Protein AF-A0A447N666-F1 (afdb_monomer)

pLDDT: mean 76.02, std 20.98, range [34.19, 97.75]

Organism: Salmonella enterica I (NCBI:txid59201)

Secondary structure (DSSP, 8-state):
---------TTHHHHHTTSSS-----S------------------TT--------S-PPPP-TTS-TTTGGG--SHHHHT-HHHHHHHHHHHTTS-HHHHHHHHHHS-SSSHHHHHHHHHHHHSS---HHHHHHHHHHHHHHHHHHT------PPP--

Mean predicted aligned error: 17.25 Å

Nearest PDB structures (foldseek):
  7x6g-assembly2_D  TM=9.534E-01  e=2.483E-07  Escherichia coli O157:H7
  7x6h-assembly2_D  TM=9.627E-01  e=3.658E-07  Escherichia coli O157:H7
  7x6g-assembly1_A  TM=9.371E-01  e=8.573E-06  Escherichia coli O157:H7
  5a1v-assembly1_K  TM=2.717E-01  e=5.612E+00  Mus musculus

Solvent-accessible surface area (backbone atoms only — not comparable to full-atom values): 10542 Å² total; per-residue (Å²): 139,84,78,85,83,79,86,76,69,81,74,64,63,66,66,60,70,76,76,78,82,79,87,89,76,86,88,80,81,86,76,89,72,87,79,82,81,76,79,84,70,74,85,70,64,94,81,63,85,74,72,83,69,71,65,94,73,80,74,80,79,38,82,85,58,52,65,84,54,58,80,73,68,70,57,68,83,46,76,73,33,67,50,45,56,53,43,50,49,63,39,34,76,72,46,53,39,68,54,22,51,51,57,34,66,75,48,62,81,84,47,61,69,40,41,48,53,31,44,50,26,42,70,73,27,80,64,52,73,68,57,52,48,54,47,52,56,52,51,52,48,44,52,47,63,73,71,48,83,74,80,77,72,74,80,77,89,124

Sequence (158 aa):
MNLSLVRMSHVFVQTIKRCLCGGEYRWAYRGLALTACVPHASQQLPGSAAQDTLPPYQLADYLPTACADIWSLRGQAVETNPLYWLRTIDCADRLMPVQSRAEARALTDDNWQNAFRRGILLADAKITPPERRAIVTRLEAFKRANTGSGTARLPNLA

InterPro domains:
  IPR025262 Quorum-sensing regulator protein G [PF13942] (55-144)

Radius of gyration: 26.78 Å; Cα contacts (8 Å, |Δi|>4): 80; chains: 1; bounding box: 66×44×71 Å

Structure (mmCIF, N/CA/C/O backbone):
data_AF-A0A447N666-F1
#
_entry.id   AF-A0A447N666-F1
#
loop_
_atom_site.group_PDB
_atom_site.id
_atom_site.type_symbol
_atom_site.label_atom_id
_atom_site.label_alt_id
_atom_site.label_comp_id
_atom_site.label_asym_id
_atom_site.label_entity_id
_atom_site.label_seq_id
_atom_site.pdbx_PDB_ins_code
_atom_site.Cartn_x
_atom_site.Cartn_y
_atom_site.Cartn_z
_atom_site.occupancy
_atom_site.B_iso_or_equiv
_atom_site.auth_seq_id
_atom_site.auth_comp_id
_atom_site.auth_asym_id
_atom_site.auth_atom_id
_atom_site.pdbx_PDB_model_num
ATOM 1 N N . MET A 1 1 ? 38.989 9.609 -20.543 1.00 35.38 1 MET A N 1
ATOM 2 C CA . MET A 1 1 ? 38.425 10.954 -20.298 1.00 35.38 1 MET A CA 1
ATOM 3 C C . MET A 1 1 ? 37.792 10.913 -18.919 1.00 35.38 1 MET A C 1
ATOM 5 O O . MET A 1 1 ? 36.808 10.211 -18.734 1.00 35.38 1 MET A O 1
ATOM 9 N N . ASN A 1 2 ? 38.477 11.497 -17.936 1.00 34.19 2 ASN A N 1
ATOM 10 C CA . ASN A 1 2 ? 38.213 11.301 -16.512 1.00 34.19 2 ASN A CA 1
ATOM 11 C C . ASN A 1 2 ? 37.345 12.430 -15.942 1.00 34.19 2 ASN A C 1
ATOM 13 O O . ASN A 1 2 ? 37.727 13.593 -15.991 1.00 34.19 2 ASN A O 1
ATOM 17 N N . LEU A 1 3 ? 36.183 12.006 -15.445 1.00 39.94 3 LEU A N 1
ATOM 18 C CA . LEU A 1 3 ? 35.480 12.387 -14.216 1.00 39.94 3 LEU A CA 1
ATOM 19 C C . LEU A 1 3 ? 35.641 13.827 -13.698 1.00 39.94 3 LEU A C 1
ATOM 21 O O . LEU A 1 3 ? 36.660 14.225 -13.137 1.00 39.94 3 LEU A O 1
ATOM 25 N N . SER A 1 4 ? 34.527 14.546 -13.809 1.00 47.47 4 SER A N 1
ATOM 26 C CA . SER A 1 4 ? 34.220 15.843 -13.222 1.00 47.47 4 SER A CA 1
ATOM 27 C C . SER A 1 4 ? 34.463 15.872 -11.710 1.00 47.47 4 SER A C 1
ATOM 29 O O . SER A 1 4 ? 33.884 15.103 -10.943 1.00 47.47 4 SER A O 1
ATOM 31 N N . LEU A 1 5 ? 35.305 16.815 -11.299 1.00 42.72 5 LEU A N 1
ATOM 32 C CA . LEU A 1 5 ? 35.650 17.130 -9.921 1.00 42.72 5 LEU A CA 1
ATOM 33 C C . LEU A 1 5 ? 34.431 17.749 -9.207 1.00 42.72 5 LEU A C 1
ATOM 35 O O . LEU A 1 5 ? 34.043 18.882 -9.495 1.00 42.72 5 LEU A O 1
ATOM 39 N N . VAL A 1 6 ? 33.815 17.024 -8.270 1.00 45.56 6 VAL A N 1
ATOM 40 C CA . VAL A 1 6 ? 32.809 17.604 -7.367 1.00 45.56 6 VAL A CA 1
ATOM 41 C C . VAL A 1 6 ? 33.532 18.454 -6.321 1.00 45.56 6 VAL A C 1
ATOM 43 O O . VAL A 1 6 ? 34.362 17.973 -5.552 1.00 45.56 6 VAL A O 1
ATOM 46 N N . ARG A 1 7 ? 33.211 19.747 -6.324 1.00 48.94 7 ARG A N 1
ATOM 47 C CA . ARG A 1 7 ? 33.704 20.786 -5.416 1.00 48.94 7 ARG A CA 1
ATOM 48 C C . ARG A 1 7 ? 33.201 20.515 -3.991 1.00 48.94 7 ARG A C 1
ATOM 50 O O . ARG A 1 7 ? 32.047 20.787 -3.682 1.00 48.94 7 ARG A O 1
ATOM 57 N N . MET A 1 8 ? 34.065 19.973 -3.134 1.00 47.72 8 MET A N 1
ATOM 58 C CA . MET A 1 8 ? 33.794 19.764 -1.707 1.00 47.72 8 MET A CA 1
ATOM 59 C C . MET A 1 8 ? 34.010 21.068 -0.927 1.00 47.72 8 MET A C 1
ATOM 61 O O . MET A 1 8 ? 35.082 21.670 -0.978 1.00 47.72 8 MET A O 1
ATOM 65 N N . SER A 1 9 ? 32.984 21.511 -0.204 1.00 52.25 9 SER A N 1
ATOM 66 C CA . SER A 1 9 ? 32.997 22.705 0.644 1.00 52.25 9 SER A CA 1
ATOM 67 C C . SER A 1 9 ? 34.075 22.621 1.738 1.00 52.25 9 SER A C 1
ATOM 69 O O . SER A 1 9 ? 34.118 21.670 2.517 1.00 52.25 9 SER A O 1
ATOM 71 N N . HIS A 1 10 ? 34.912 23.659 1.840 1.00 55.66 10 HIS A N 1
ATOM 72 C CA . HIS A 1 10 ? 36.079 23.787 2.736 1.00 55.66 10 HIS A CA 1
ATOM 73 C C . HIS A 1 10 ? 35.800 23.717 4.254 1.00 55.66 10 HIS A C 1
ATOM 75 O O . HIS A 1 10 ? 36.727 23.831 5.052 1.00 55.66 10 HIS A O 1
ATOM 81 N N . VAL A 1 11 ? 34.555 23.493 4.675 1.00 53.47 11 VAL A N 1
ATOM 82 C CA . VAL A 1 11 ? 34.169 23.405 6.093 1.00 53.47 11 VAL A CA 1
ATOM 83 C C . VAL A 1 11 ? 34.473 22.017 6.680 1.00 53.47 11 VAL A C 1
ATOM 85 O O . VAL A 1 11 ? 34.700 21.886 7.877 1.00 53.47 11 VAL A O 1
ATOM 88 N N . PHE A 1 12 ? 34.565 20.975 5.846 1.00 51.12 12 PHE A N 1
ATOM 89 C CA . PHE A 1 12 ? 34.736 19.594 6.323 1.00 51.12 12 PHE A CA 1
ATOM 90 C C . PHE A 1 12 ? 36.185 19.234 6.711 1.00 51.12 12 PHE A C 1
ATOM 92 O O . PHE A 1 12 ? 36.421 18.303 7.478 1.00 51.12 12 PHE A O 1
ATOM 99 N N . VAL A 1 13 ? 37.176 19.980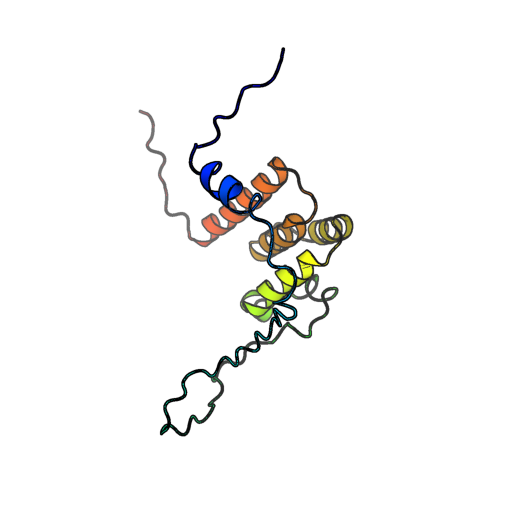 6.208 1.00 52.38 13 VAL A N 1
ATOM 100 C CA . VAL A 1 13 ? 38.605 19.637 6.361 1.00 52.38 13 VAL A CA 1
ATOM 101 C C . VAL A 1 13 ? 39.185 20.106 7.703 1.00 52.38 13 VAL A C 1
ATOM 103 O O . VAL A 1 13 ? 40.107 19.481 8.226 1.00 52.38 13 VAL A O 1
ATOM 106 N N . GLN A 1 14 ? 38.636 21.161 8.315 1.00 51.25 14 GLN A N 1
ATOM 107 C CA . GLN A 1 14 ? 39.137 21.657 9.606 1.00 51.25 14 GLN A CA 1
ATOM 108 C C . GLN A 1 14 ? 38.705 20.800 10.802 1.00 51.25 14 GLN A C 1
ATOM 110 O O . GLN A 1 14 ? 39.427 20.747 11.796 1.00 51.25 14 GLN A O 1
ATOM 115 N N . THR A 1 15 ? 37.589 20.077 10.702 1.00 48.72 15 THR A N 1
ATOM 116 C CA . THR A 1 15 ? 37.060 19.278 11.819 1.00 48.72 15 THR A CA 1
ATOM 117 C C . THR A 1 15 ? 37.771 17.928 11.957 1.00 48.72 15 THR A C 1
ATOM 119 O O . THR A 1 15 ? 37.954 17.439 13.067 1.00 48.72 15 THR A O 1
ATOM 122 N N . ILE A 1 16 ? 38.275 17.354 10.857 1.00 53.25 16 ILE A N 1
ATOM 123 C CA . ILE A 1 16 ? 38.994 16.063 10.871 1.00 53.25 16 ILE A CA 1
ATOM 124 C C . ILE A 1 16 ? 40.443 16.229 11.365 1.00 53.25 16 ILE A C 1
ATOM 126 O O . ILE A 1 16 ? 40.995 15.340 12.013 1.00 53.25 16 ILE A O 1
ATOM 130 N N . LYS A 1 17 ? 41.059 17.400 11.145 1.00 47.59 17 LYS A N 1
ATOM 131 C CA . LYS A 1 17 ? 42.472 17.648 11.488 1.00 47.59 17 LYS A CA 1
ATOM 132 C C . LYS A 1 17 ? 42.734 17.851 12.990 1.00 47.59 17 LYS A C 1
ATOM 134 O O . LYS A 1 17 ? 43.890 17.909 13.394 1.00 47.59 17 LYS A O 1
ATOM 139 N N . ARG A 1 18 ? 41.692 17.937 13.826 1.00 49.59 18 ARG A N 1
ATOM 140 C CA . ARG A 1 18 ? 41.827 18.148 15.280 1.00 49.59 18 ARG A CA 1
ATOM 141 C C . ARG A 1 18 ? 41.665 16.878 16.125 1.00 49.59 18 ARG A C 1
ATOM 143 O O . ARG A 1 18 ? 41.847 16.955 17.332 1.00 49.59 18 ARG A O 1
ATOM 150 N N . CYS A 1 19 ? 41.386 15.724 15.511 1.00 53.06 19 CYS A N 1
ATOM 151 C CA . CYS A 1 19 ? 41.151 14.469 16.241 1.00 53.06 19 CYS A CA 1
ATOM 152 C C . CYS A 1 19 ? 42.250 13.400 16.114 1.00 53.06 19 CYS A C 1
ATOM 154 O O . CYS A 1 19 ? 42.115 12.356 16.741 1.00 53.06 19 CYS A O 1
ATOM 156 N N . LEU A 1 20 ? 43.321 13.607 15.334 1.00 57.66 20 LEU A N 1
ATOM 157 C CA . LEU A 1 20 ? 44.271 12.518 15.024 1.00 57.66 20 LEU A CA 1
ATOM 158 C C . LEU A 1 20 ? 45.752 12.800 15.319 1.00 57.66 20 LEU A C 1
ATOM 160 O O . LEU A 1 20 ? 46.593 11.964 15.001 1.00 57.66 20 LEU A O 1
ATOM 164 N N . CYS A 1 21 ? 46.106 13.916 15.959 1.00 54.97 21 CYS A N 1
ATOM 165 C CA . CYS A 1 21 ? 47.491 14.168 16.375 1.00 54.97 21 CYS A CA 1
ATOM 166 C C . CYS A 1 21 ? 47.537 14.807 17.767 1.00 54.97 21 CYS A C 1
ATOM 168 O O . CYS A 1 21 ? 47.453 16.022 17.909 1.00 54.97 21 CYS A O 1
ATOM 170 N N . GLY A 1 22 ? 47.664 13.961 18.784 1.00 44.34 22 GLY A N 1
ATOM 171 C CA . GLY A 1 22 ? 47.878 14.341 20.177 1.00 44.34 22 GLY A CA 1
ATOM 172 C C . GLY A 1 22 ? 47.805 13.096 21.049 1.00 44.34 22 GLY A C 1
ATOM 173 O O . GLY A 1 22 ? 46.729 12.738 21.517 1.00 44.34 22 GLY A O 1
ATOM 174 N N . GLY A 1 23 ? 48.927 12.379 21.153 1.00 54.78 23 GLY A N 1
ATOM 175 C CA . GLY A 1 23 ? 49.072 11.220 22.030 1.00 54.78 23 GLY A CA 1
ATOM 176 C C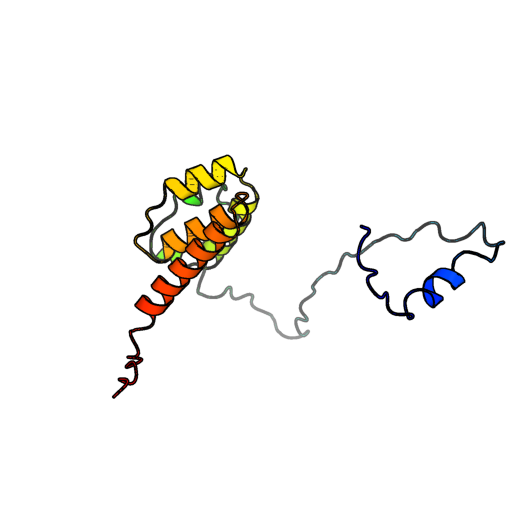 . GLY A 1 23 ? 48.958 11.597 23.509 1.00 54.78 23 GLY A C 1
ATOM 177 O O . GLY A 1 23 ? 49.028 12.772 23.856 1.00 54.78 23 GLY A O 1
ATOM 178 N N . GLU A 1 24 ? 48.837 10.559 24.343 1.00 56.88 24 GLU A N 1
ATOM 179 C CA . GLU A 1 24 ? 48.814 10.588 25.817 1.00 56.88 24 GLU A CA 1
ATOM 180 C C . GLU A 1 24 ? 47.443 10.773 26.506 1.00 56.88 24 GLU A C 1
ATOM 182 O O . GLU A 1 24 ? 47.336 11.545 27.445 1.00 56.88 24 GLU A O 1
ATOM 187 N N . TYR A 1 25 ? 46.413 9.992 26.143 1.00 54.97 25 TYR A N 1
ATOM 188 C CA . TYR A 1 25 ? 45.341 9.602 27.089 1.00 54.97 25 TYR A CA 1
ATOM 189 C C . TYR A 1 25 ? 44.872 8.161 26.822 1.00 54.97 25 TYR A C 1
ATOM 191 O O . TYR A 1 25 ? 43.739 7.896 26.423 1.00 54.97 25 TYR A O 1
ATOM 199 N N . ARG A 1 26 ? 45.763 7.182 27.034 1.00 56.59 26 ARG A N 1
ATOM 200 C CA . ARG A 1 26 ? 45.314 5.832 27.416 1.00 56.59 26 ARG A CA 1
ATOM 201 C C . ARG A 1 26 ? 44.807 5.952 28.856 1.00 56.59 26 ARG A C 1
ATOM 203 O O . ARG A 1 26 ? 45.517 6.521 29.674 1.00 56.59 26 ARG A O 1
ATOM 210 N N . TRP A 1 27 ? 43.630 5.388 29.135 1.00 56.97 27 TRP A N 1
ATOM 211 C CA . TRP A 1 27 ? 42.952 5.322 30.446 1.00 56.97 27 TRP A CA 1
ATOM 212 C C . TRP A 1 27 ? 42.019 6.483 30.830 1.00 56.97 27 TRP A C 1
ATOM 214 O O . TRP A 1 27 ? 42.260 7.183 31.800 1.00 56.97 27 TRP A O 1
ATOM 224 N N . ALA A 1 28 ? 40.881 6.604 30.146 1.00 62.34 28 ALA A N 1
ATOM 225 C CA . ALA A 1 28 ? 39.552 6.690 30.772 1.00 62.34 28 ALA A CA 1
ATOM 226 C C . ALA A 1 28 ? 38.478 6.667 29.672 1.00 62.34 28 ALA A C 1
ATOM 228 O O . ALA A 1 28 ? 38.766 7.005 28.533 1.00 62.34 28 ALA A O 1
ATOM 229 N N . TYR A 1 29 ? 37.258 6.263 30.021 1.00 60.44 29 TYR A N 1
ATOM 230 C CA . TYR A 1 29 ? 36.106 6.019 29.139 1.00 60.44 29 TYR A CA 1
ATOM 231 C C . TYR A 1 29 ? 35.994 4.602 28.557 1.00 60.44 29 TYR A C 1
ATOM 233 O O . TYR A 1 29 ? 35.680 4.381 27.391 1.00 60.44 29 TYR A O 1
ATOM 241 N N . ARG A 1 30 ? 36.113 3.605 29.446 1.00 60.59 30 ARG A N 1
ATOM 242 C CA . ARG A 1 30 ? 35.133 2.510 29.427 1.00 60.59 30 ARG A CA 1
ATOM 243 C C . ARG A 1 30 ? 33.772 3.078 29.856 1.00 60.59 30 ARG A C 1
ATOM 245 O O . ARG A 1 30 ? 33.700 3.700 30.909 1.00 60.59 30 ARG A O 1
ATOM 252 N N . GLY A 1 31 ? 32.723 2.813 29.074 1.00 64.44 31 GLY A N 1
ATOM 253 C CA . GLY A 1 31 ? 31.328 2.935 29.515 1.00 64.44 31 GLY A CA 1
ATOM 254 C C . GLY A 1 31 ? 30.542 4.135 28.983 1.00 64.44 31 GLY A C 1
ATOM 255 O O . GLY A 1 31 ? 30.032 4.920 29.770 1.00 64.44 31 GLY A O 1
ATOM 256 N N . LEU A 1 32 ? 30.341 4.236 27.666 1.00 67.44 32 LEU A N 1
ATOM 257 C CA . LEU A 1 32 ? 29.112 4.857 27.154 1.00 67.44 32 LEU A CA 1
ATOM 258 C C . LEU A 1 32 ? 28.002 3.799 27.222 1.00 67.44 32 LEU A C 1
ATOM 260 O O . LEU A 1 32 ? 27.763 3.061 26.269 1.00 67.44 32 LEU A O 1
ATOM 264 N N . ALA A 1 33 ? 27.379 3.665 28.393 1.00 68.62 33 ALA A N 1
ATOM 265 C CA . ALA A 1 33 ? 26.143 2.908 28.532 1.00 68.62 33 ALA A CA 1
ATOM 266 C C . ALA A 1 33 ? 25.011 3.727 27.896 1.00 68.62 33 ALA A C 1
ATOM 268 O O . ALA A 1 33 ? 24.652 4.792 28.392 1.00 68.62 33 ALA A O 1
ATOM 269 N N . LEU A 1 34 ? 24.447 3.242 26.789 1.00 65.25 34 LEU A N 1
ATOM 270 C CA . LEU A 1 34 ? 23.195 3.768 2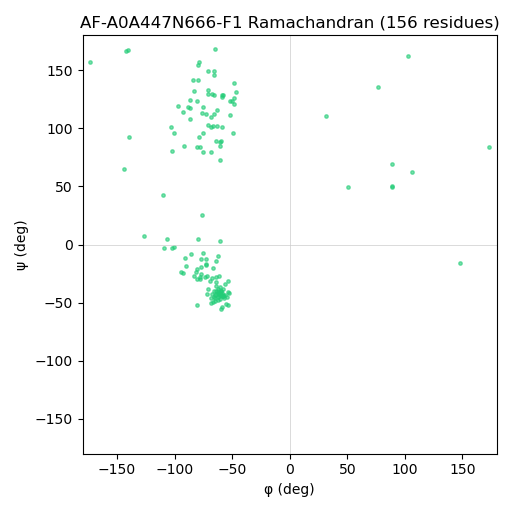6.250 1.00 65.25 34 LEU A CA 1
ATOM 271 C C . LEU A 1 34 ? 22.035 3.253 27.111 1.00 65.25 34 LEU A C 1
ATOM 273 O O . LEU A 1 34 ? 21.358 2.297 26.747 1.00 65.25 34 LEU A O 1
ATOM 277 N N . THR A 1 35 ? 21.794 3.875 28.264 1.00 63.41 35 THR A N 1
ATOM 278 C CA . THR A 1 35 ? 20.510 3.733 28.961 1.00 63.41 35 THR A CA 1
ATOM 279 C C . THR A 1 35 ? 19.588 4.857 28.505 1.00 63.41 35 THR A C 1
ATOM 281 O O . THR A 1 35 ? 19.501 5.900 29.145 1.00 63.41 35 THR A O 1
ATOM 284 N N . ALA A 1 36 ? 18.900 4.655 27.383 1.00 53.19 36 ALA A N 1
ATOM 285 C CA . ALA A 1 36 ? 17.719 5.438 27.039 1.00 53.19 36 ALA A CA 1
ATOM 286 C C . ALA A 1 36 ? 16.480 4.584 27.334 1.00 53.19 36 ALA A C 1
ATOM 288 O O . ALA A 1 36 ? 15.910 3.965 26.443 1.00 53.19 36 ALA A O 1
ATOM 289 N N . CYS A 1 37 ? 16.081 4.528 28.604 1.00 64.12 37 CYS A N 1
ATOM 290 C CA . CYS A 1 37 ? 14.698 4.226 28.950 1.00 64.12 37 CYS A CA 1
ATOM 291 C C . CYS A 1 37 ? 14.061 5.576 29.272 1.00 64.12 37 CYS A C 1
ATOM 293 O O . CYS A 1 37 ? 14.267 6.115 30.356 1.00 64.12 37 CYS A O 1
ATOM 295 N N . VAL A 1 38 ? 13.387 6.181 28.293 1.00 69.56 38 VAL A N 1
ATOM 296 C CA . VAL A 1 38 ? 12.527 7.339 28.550 1.00 69.56 38 VAL A CA 1
ATOM 297 C C . VAL A 1 38 ? 11.164 6.777 28.934 1.00 69.56 38 VAL A C 1
ATOM 299 O O . VAL A 1 38 ? 10.462 6.278 28.052 1.00 69.56 38 VAL A O 1
ATOM 302 N N . PRO A 1 39 ? 10.743 6.846 30.208 1.00 55.34 39 PRO A N 1
ATOM 303 C CA . PRO A 1 39 ? 9.328 6.770 30.496 1.00 55.34 39 PRO A CA 1
ATOM 304 C C . PRO A 1 39 ? 8.702 8.029 29.890 1.00 55.34 39 PRO A C 1
ATOM 306 O O . PRO A 1 39 ? 8.975 9.146 30.329 1.00 55.34 39 PRO A O 1
ATOM 309 N N . HIS A 1 40 ? 7.880 7.867 28.854 1.00 53.72 40 HIS A N 1
ATOM 310 C CA . HIS A 1 40 ? 6.911 8.897 28.494 1.00 53.72 40 HIS A CA 1
ATOM 311 C C . HIS A 1 40 ? 5.872 8.945 29.620 1.00 53.72 40 HIS A C 1
ATOM 313 O O . HIS A 1 40 ? 4.799 8.361 29.529 1.00 53.72 40 HIS A O 1
ATOM 319 N N . ALA A 1 41 ? 6.214 9.607 30.722 1.00 53.25 41 ALA A N 1
ATOM 320 C CA . ALA A 1 41 ? 5.223 10.071 31.670 1.00 53.25 41 ALA A CA 1
ATOM 321 C C . ALA A 1 41 ? 4.570 11.298 31.028 1.00 53.25 41 ALA A C 1
ATOM 323 O O . ALA A 1 41 ? 5.110 12.404 31.078 1.00 53.25 41 ALA A O 1
ATOM 324 N N . SER A 1 42 ? 3.427 11.094 30.366 1.00 56.72 42 SER A N 1
ATOM 325 C CA . SER A 1 42 ? 2.504 12.191 30.084 1.00 56.72 42 SER A CA 1
ATOM 326 C C . SER A 1 42 ? 2.282 12.929 31.399 1.00 56.72 42 SER A C 1
ATOM 328 O O . SER A 1 42 ? 1.915 12.290 32.385 1.00 56.72 42 SER A O 1
ATOM 330 N N . GLN A 1 43 ? 2.553 14.233 31.441 1.00 47.69 43 GLN A N 1
ATOM 331 C CA . GLN A 1 43 ? 2.297 15.063 32.615 1.00 47.69 43 GLN A CA 1
ATOM 332 C C . GLN A 1 43 ? 0.794 15.032 32.917 1.00 47.69 43 GLN A C 1
ATOM 334 O O . GLN A 1 43 ? 0.027 15.852 32.422 1.00 47.69 43 GLN A O 1
ATOM 339 N N . GLN A 1 44 ? 0.356 14.053 33.704 1.00 53.75 44 GLN A N 1
ATOM 340 C CA . GLN A 1 44 ? -0.921 14.107 34.384 1.00 53.75 44 GLN A CA 1
ATOM 341 C C . GLN A 1 44 ? -0.715 15.064 35.548 1.00 53.75 44 GLN A C 1
ATOM 343 O O . GLN A 1 44 ? 0.109 14.834 36.435 1.00 53.75 44 GLN A O 1
ATOM 348 N N . LEU A 1 45 ? -1.397 16.201 35.472 1.00 47.91 45 LEU A N 1
ATOM 349 C CA . LEU A 1 45 ? -1.313 17.249 36.470 1.00 47.91 45 LEU A CA 1
ATOM 350 C C . LEU A 1 45 ? -1.748 16.640 37.817 1.00 47.91 45 LEU A C 1
ATOM 352 O O . LEU A 1 45 ? -2.823 16.030 37.871 1.00 47.91 45 LEU A O 1
ATOM 356 N N . PRO A 1 46 ? -0.951 16.758 38.894 1.00 45.31 46 PRO A N 1
ATOM 357 C CA . PRO A 1 46 ? -1.280 16.145 40.173 1.00 45.31 46 PRO A CA 1
ATOM 358 C C . PRO A 1 46 ? -2.502 16.859 40.762 1.00 45.31 46 PRO A C 1
ATOM 360 O O . PRO A 1 46 ? -2.400 17.973 41.270 1.00 45.31 46 PRO A O 1
ATOM 363 N N . GLY A 1 47 ? -3.676 16.238 40.632 1.00 48.75 47 GLY A N 1
ATOM 364 C CA . GLY A 1 47 ? -4.943 16.783 41.129 1.00 48.75 47 GLY A CA 1
ATOM 365 C C . GLY A 1 47 ? -6.176 16.423 40.304 1.00 48.75 47 GLY A C 1
ATOM 366 O O . GLY A 1 47 ? -7.288 16.539 40.811 1.00 48.75 47 GLY A O 1
ATOM 367 N N . SER A 1 48 ? -6.022 15.943 39.069 1.00 45.78 48 SER A N 1
ATOM 368 C CA . SER A 1 48 ? -7.145 15.336 38.355 1.00 45.78 48 SER A CA 1
ATOM 369 C C . SER A 1 48 ? -7.117 13.838 38.620 1.00 45.78 48 SER A C 1
ATOM 371 O O . SER A 1 48 ? -6.181 13.153 38.213 1.00 45.78 48 SER A O 1
ATOM 373 N N . ALA A 1 49 ? -8.128 13.320 39.319 1.00 51.88 49 ALA A N 1
ATOM 374 C CA . ALA A 1 49 ? -8.491 11.921 39.176 1.00 51.88 49 ALA A CA 1
ATOM 375 C C . ALA A 1 49 ? -8.866 11.734 37.702 1.00 51.88 49 ALA A C 1
ATOM 377 O O . ALA A 1 49 ? -10.010 11.962 37.312 1.00 51.88 49 ALA A O 1
ATOM 378 N N . ALA A 1 50 ? -7.867 11.420 36.877 1.00 53.75 50 ALA A N 1
ATOM 379 C CA . ALA A 1 50 ? -8.057 11.025 35.502 1.00 53.75 50 ALA A CA 1
ATOM 380 C C . ALA A 1 50 ? -8.832 9.710 35.556 1.00 53.75 50 ALA A C 1
ATOM 382 O O . ALA A 1 50 ? -8.268 8.626 35.668 1.00 53.75 50 ALA A O 1
ATOM 383 N N . GLN A 1 51 ? -10.157 9.819 35.570 1.00 51.28 51 GLN A N 1
ATOM 384 C CA . GLN A 1 51 ? -10.998 8.746 35.093 1.00 51.28 51 GLN A CA 1
ATOM 385 C C . GLN A 1 51 ? -10.555 8.550 33.648 1.00 51.28 51 GLN A C 1
ATOM 387 O O . GLN A 1 51 ? -10.893 9.371 32.792 1.00 51.28 51 GLN A O 1
ATOM 392 N N . ASP A 1 52 ? -9.740 7.518 33.414 1.00 57.12 52 ASP A N 1
ATOM 393 C CA . ASP A 1 52 ? -9.436 6.961 32.096 1.00 57.12 52 ASP A CA 1
ATOM 394 C C . ASP A 1 52 ? -10.760 6.482 31.495 1.00 57.12 52 ASP A C 1
ATOM 396 O O . ASP A 1 52 ? -11.112 5.304 31.463 1.00 57.12 52 ASP A O 1
ATOM 400 N N . THR A 1 53 ? -11.576 7.447 31.093 1.00 58.62 53 THR A N 1
ATOM 401 C CA . THR A 1 53 ? -12.808 7.201 30.379 1.00 58.62 53 THR A CA 1
ATOM 402 C C . THR A 1 53 ? -12.338 6.943 28.967 1.00 58.62 53 THR A C 1
ATOM 404 O O . THR A 1 53 ? -12.075 7.883 28.213 1.00 58.62 53 THR A O 1
ATOM 407 N N . LEU A 1 54 ? -12.116 5.662 28.655 1.00 63.78 54 LEU A N 1
ATOM 408 C CA . LEU A 1 54 ? -11.767 5.231 27.309 1.00 63.78 54 LEU A CA 1
ATOM 409 C C . LEU A 1 54 ? -12.735 5.929 26.340 1.00 63.78 54 LEU A C 1
ATOM 411 O O . LEU A 1 54 ? -13.942 5.934 26.617 1.00 63.78 54 LEU A O 1
ATOM 415 N N . PRO A 1 55 ? -12.245 6.552 25.252 1.00 69.31 55 PRO A N 1
ATOM 416 C CA . PRO A 1 55 ? -13.113 7.231 24.309 1.00 69.31 55 PRO A CA 1
ATOM 417 C C . PRO A 1 55 ? -14.291 6.325 23.933 1.00 69.31 55 PRO A C 1
ATOM 419 O O . PRO A 1 55 ? -14.085 5.131 23.703 1.00 69.31 55 PRO A O 1
ATOM 422 N N . PRO A 1 56 ? -15.521 6.858 23.830 1.00 66.62 56 PRO A N 1
ATOM 423 C CA . PRO A 1 56 ? -16.705 6.052 23.526 1.00 66.62 56 PRO A CA 1
ATOM 424 C C . PRO A 1 56 ? -16.631 5.367 22.149 1.00 66.62 56 PRO A C 1
ATOM 426 O O . PRO A 1 56 ? -17.460 4.520 21.830 1.00 66.62 56 PRO A O 1
ATOM 429 N N . TYR A 1 57 ? -15.638 5.725 21.330 1.00 67.88 57 TYR A N 1
ATOM 430 C CA . TYR A 1 57 ? -15.347 5.121 20.041 1.00 67.88 57 TYR A CA 1
ATOM 431 C C . TYR A 1 57 ? -14.143 4.172 20.145 1.00 67.88 57 TYR A C 1
ATOM 433 O O . TYR A 1 57 ? -12.991 4.609 20.150 1.00 67.88 57 TYR A O 1
ATOM 441 N N . GLN A 1 58 ? -14.413 2.867 20.210 1.00 75.94 58 GLN A N 1
ATOM 442 C CA . GLN A 1 58 ? -13.387 1.827 20.103 1.00 75.94 58 GLN A CA 1
ATOM 443 C C . GLN A 1 58 ? -13.149 1.498 18.624 1.00 75.94 58 GLN A C 1
ATOM 445 O O . GLN A 1 58 ? -14.054 1.037 17.927 1.00 75.94 58 GLN A O 1
ATOM 450 N N . LEU A 1 59 ? -11.931 1.736 18.134 1.00 84.38 59 LEU A N 1
ATOM 451 C CA . LEU A 1 59 ? -11.503 1.245 16.825 1.00 84.38 59 LEU A CA 1
ATOM 452 C C . LEU A 1 59 ? -11.117 -0.229 16.935 1.00 84.38 59 LEU A C 1
ATOM 454 O O . LEU A 1 59 ? -10.466 -0.627 17.897 1.00 84.38 59 LEU A O 1
ATOM 458 N N . ALA A 1 60 ? -11.458 -1.024 15.920 1.00 87.12 60 ALA A N 1
ATOM 459 C CA . ALA A 1 60 ? -10.892 -2.361 15.789 1.00 87.12 60 ALA A CA 1
ATOM 460 C C . ALA A 1 60 ? -9.358 -2.266 15.708 1.00 87.12 60 ALA A C 1
ATOM 462 O O . ALA A 1 60 ? -8.832 -1.495 14.896 1.00 87.12 60 ALA A O 1
ATOM 463 N N . ASP A 1 61 ? -8.669 -3.037 16.549 1.00 92.12 61 ASP A N 1
ATOM 464 C CA . ASP A 1 61 ? -7.215 -3.160 16.529 1.00 92.12 61 ASP A CA 1
ATOM 465 C C . ASP A 1 61 ? -6.796 -4.248 15.530 1.00 92.12 61 ASP A C 1
ATOM 467 O O . ASP A 1 61 ? -7.245 -5.393 15.607 1.00 92.12 61 ASP A O 1
ATOM 471 N N . TYR A 1 62 ? -5.935 -3.877 14.582 1.00 95.31 62 TYR A N 1
ATOM 472 C CA . TYR A 1 62 ? -5.399 -4.772 13.552 1.00 95.31 62 TYR A CA 1
ATOM 473 C C . TYR A 1 62 ? -3.965 -5.224 13.847 1.00 95.31 62 TYR A C 1
ATOM 475 O O . TYR A 1 62 ? -3.418 -6.047 13.112 1.00 95.31 62 TYR A O 1
ATOM 483 N N . LEU A 1 63 ? -3.345 -4.736 14.925 1.00 94.00 63 LEU A N 1
ATOM 484 C CA . LEU A 1 63 ? -2.028 -5.191 15.357 1.00 94.00 63 LEU A CA 1
ATOM 485 C C . LEU A 1 63 ? -1.932 -6.722 15.550 1.00 94.00 63 LEU A C 1
ATOM 487 O O . LEU A 1 63 ? -0.929 -7.291 15.108 1.00 94.00 63 LEU A O 1
ATOM 491 N N . PRO A 1 64 ? -2.933 -7.427 16.127 1.00 94.19 64 PRO A N 1
ATOM 492 C CA . PRO A 1 64 ? -2.868 -8.883 16.273 1.00 94.19 64 PRO A CA 1
ATOM 493 C C . PRO A 1 64 ? -3.167 -9.651 14.975 1.00 94.19 64 PRO A C 1
ATOM 495 O O . PRO A 1 64 ? -2.910 -10.851 14.910 1.00 94.19 64 PRO A O 1
ATOM 498 N N . THR A 1 65 ? -3.691 -9.000 13.929 1.00 95.00 65 THR A N 1
ATOM 499 C CA . THR A 1 65 ? -3.975 -9.653 12.643 1.00 95.00 65 THR A CA 1
ATOM 500 C C . THR A 1 65 ? -2.674 -10.099 11.980 1.00 95.00 65 THR A C 1
ATOM 502 O O . THR A 1 65 ? -1.758 -9.291 11.807 1.00 95.00 65 THR A O 1
ATOM 505 N N . ALA A 1 66 ? -2.579 -11.365 11.570 1.00 93.69 66 ALA A N 1
ATOM 506 C CA . ALA A 1 66 ? -1.404 -11.859 10.861 1.00 93.69 66 ALA A CA 1
ATOM 507 C C . ALA A 1 66 ? -1.258 -11.185 9.485 1.00 93.69 66 ALA A C 1
ATOM 509 O O . ALA A 1 66 ? -2.240 -10.897 8.800 1.00 93.69 66 ALA A O 1
ATOM 510 N N . CYS A 1 67 ? -0.016 -10.964 9.045 1.00 92.56 67 CYS A N 1
ATOM 511 C CA . CYS A 1 67 ? 0.240 -10.299 7.764 1.00 92.56 67 CYS A CA 1
ATOM 512 C C . CYS A 1 67 ? -0.208 -11.101 6.538 1.00 92.56 67 CYS A C 1
ATOM 514 O O . CYS A 1 67 ? -0.404 -10.512 5.482 1.00 92.56 67 CYS A O 1
ATOM 516 N N . ALA A 1 68 ? -0.389 -12.418 6.662 1.00 90.12 68 ALA A N 1
ATOM 517 C CA . ALA A 1 68 ? -0.992 -13.221 5.601 1.00 90.12 68 ALA A CA 1
ATOM 518 C C . ALA A 1 68 ? -2.488 -12.899 5.419 1.00 90.12 68 ALA A C 1
ATOM 520 O O . ALA A 1 68 ? -2.994 -12.927 4.301 1.00 90.12 68 ALA A O 1
ATOM 521 N N . ASP A 1 69 ? -3.174 -12.518 6.499 1.00 92.81 69 ASP A N 1
ATOM 522 C CA . ASP A 1 69 ? -4.628 -12.354 6.505 1.00 92.81 69 ASP A CA 1
ATOM 523 C C . ASP A 1 69 ? -5.059 -10.915 6.188 1.00 92.81 69 ASP A C 1
ATOM 525 O O . ASP A 1 69 ? -6.156 -10.701 5.666 1.00 92.81 69 ASP A O 1
ATOM 529 N N . ILE A 1 70 ? -4.195 -9.918 6.442 1.00 94.69 70 ILE A N 1
ATOM 530 C CA . ILE A 1 70 ? -4.512 -8.484 6.276 1.00 94.69 70 ILE A CA 1
ATOM 531 C C . ILE A 1 70 ? -4.991 -8.142 4.854 1.00 94.69 70 ILE A C 1
ATOM 533 O O . ILE A 1 70 ? -5.875 -7.301 4.663 1.00 94.69 70 ILE A O 1
ATOM 537 N N . TRP A 1 71 ? -4.451 -8.840 3.850 1.00 91.00 71 TRP A N 1
ATOM 538 C CA . TRP A 1 71 ? -4.765 -8.634 2.437 1.00 91.00 71 TRP A CA 1
ATOM 539 C C . TRP A 1 71 ? -6.142 -9.140 2.047 1.00 91.00 71 TRP A C 1
ATOM 541 O O . TRP A 1 71 ? -6.637 -8.721 1.007 1.00 91.00 71 TRP A O 1
ATOM 551 N N . SER A 1 72 ? -6.780 -9.989 2.853 1.00 91.00 72 SER A N 1
ATOM 552 C CA . SER A 1 72 ? -8.130 -10.505 2.598 1.00 91.00 72 SER A CA 1
ATOM 553 C C . SER A 1 72 ? -9.233 -9.626 3.197 1.00 91.00 72 SER A C 1
ATOM 555 O O . SER A 1 72 ? -10.376 -9.685 2.749 1.00 91.00 72 SER A O 1
ATOM 557 N N . LEU A 1 73 ? -8.898 -8.763 4.165 1.00 94.00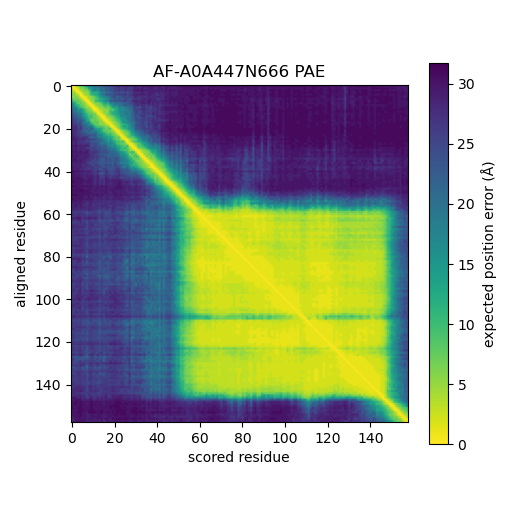 73 LEU A N 1
ATOM 558 C CA . LEU 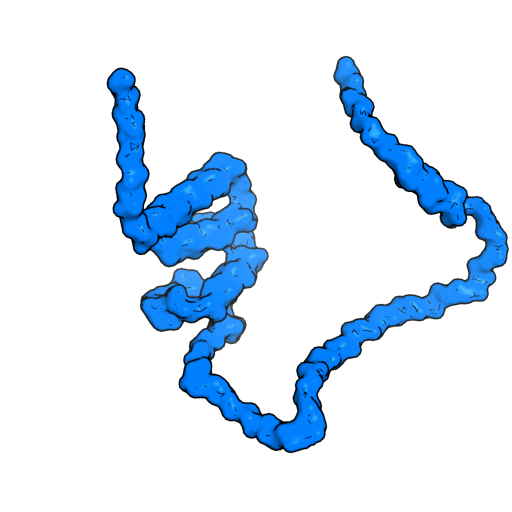A 1 73 ? -9.883 -7.937 4.864 1.00 94.00 73 LEU A CA 1
ATOM 559 C C . LEU A 1 73 ? -10.440 -6.840 3.950 1.00 94.00 73 LEU A C 1
ATOM 561 O O . LEU A 1 73 ? -9.691 -6.101 3.302 1.00 94.00 73 LEU A O 1
ATOM 565 N N . ARG A 1 74 ? -11.766 -6.725 3.889 1.00 93.38 74 ARG A N 1
ATOM 566 C CA . ARG A 1 74 ? -12.497 -5.803 3.008 1.00 93.38 74 ARG A CA 1
ATOM 567 C C . ARG A 1 74 ? -13.716 -5.229 3.720 1.00 93.38 74 ARG A C 1
ATOM 569 O O . ARG A 1 74 ? -14.164 -5.762 4.732 1.00 93.38 74 ARG A O 1
ATOM 576 N N . GLY A 1 75 ? -14.280 -4.181 3.130 1.00 93.12 75 GLY A N 1
ATOM 577 C CA . GLY A 1 75 ? -15.534 -3.580 3.568 1.00 93.12 75 GLY A CA 1
ATOM 578 C C . GLY A 1 75 ? -15.334 -2.286 4.345 1.00 93.12 75 GLY A C 1
ATOM 579 O O . GLY A 1 75 ? -14.248 -1.988 4.843 1.00 93.12 75 GLY A O 1
ATOM 580 N N . GLN A 1 76 ? -16.416 -1.516 4.451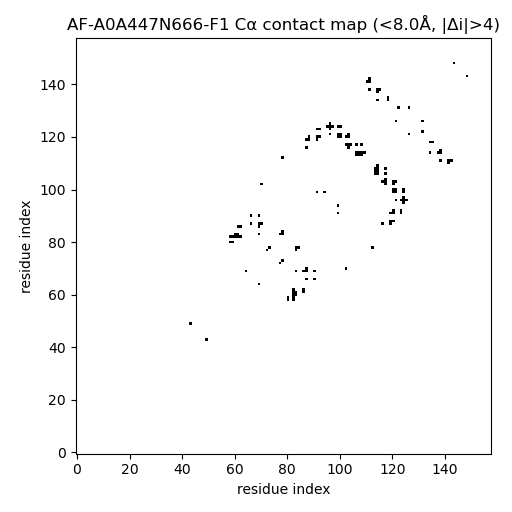 1.00 92.81 76 GLN A N 1
ATOM 581 C CA . GLN A 1 76 ? -16.375 -0.145 4.952 1.00 92.81 76 GLN A CA 1
ATOM 582 C C . GLN A 1 76 ? -15.770 -0.049 6.359 1.00 92.81 76 GLN A C 1
ATOM 584 O O . GLN A 1 76 ? -14.871 0.754 6.561 1.00 92.81 76 GLN A O 1
ATOM 589 N N . ALA A 1 77 ? -16.169 -0.916 7.296 1.00 91.19 77 ALA A N 1
ATOM 590 C CA . ALA A 1 77 ? -15.646 -0.909 8.669 1.00 91.19 77 ALA A CA 1
ATOM 591 C C . ALA A 1 77 ? -14.126 -1.166 8.764 1.00 91.19 77 ALA A C 1
ATOM 593 O O . ALA A 1 77 ? -13.473 -0.708 9.703 1.00 91.19 77 ALA A O 1
ATOM 594 N N . VAL A 1 78 ? -13.558 -1.886 7.790 1.00 95.00 78 VAL A N 1
ATOM 595 C CA . VAL A 1 78 ? -12.114 -2.129 7.681 1.00 95.00 78 VAL A CA 1
ATOM 596 C C . VAL A 1 78 ? -11.430 -0.924 7.045 1.00 95.00 78 VAL A C 1
ATOM 598 O O . VAL A 1 78 ? -10.486 -0.366 7.594 1.00 95.00 78 VAL A O 1
ATOM 601 N N . GLU A 1 79 ? -11.935 -0.489 5.896 1.00 94.06 79 GLU A N 1
ATOM 602 C CA . GLU A 1 79 ? -11.284 0.501 5.038 1.00 94.06 79 GLU A CA 1
ATOM 603 C C . GLU A 1 79 ? -11.419 1.944 5.546 1.00 94.06 79 GLU A C 1
ATOM 605 O O . GLU A 1 79 ? -10.608 2.791 5.171 1.00 94.06 79 GLU A O 1
ATOM 610 N N . THR A 1 80 ? -12.386 2.244 6.421 1.00 93.31 80 THR A N 1
ATOM 611 C CA . THR A 1 80 ? -12.473 3.541 7.119 1.00 93.31 80 THR A CA 1
ATOM 612 C C . THR A 1 80 ? -11.643 3.587 8.400 1.00 93.31 80 THR A C 1
ATOM 614 O O . THR A 1 80 ? -11.516 4.652 9.002 1.00 93.31 80 THR A O 1
ATOM 617 N N . ASN A 1 81 ? -11.087 2.457 8.847 1.00 94.81 81 ASN A N 1
ATOM 618 C CA . ASN A 1 81 ? -10.268 2.407 10.049 1.00 94.81 81 ASN A CA 1
ATOM 619 C C . ASN A 1 81 ? -8.790 2.693 9.697 1.00 94.81 81 ASN A C 1
ATOM 621 O O . ASN A 1 81 ? -8.173 1.926 8.959 1.00 94.81 81 ASN A O 1
ATOM 625 N N . PRO A 1 82 ? -8.170 3.764 10.223 1.00 94.81 82 PRO A N 1
ATOM 626 C CA . PRO A 1 82 ? -6.774 4.084 9.925 1.00 94.81 82 PRO A CA 1
ATOM 627 C C . PRO A 1 82 ? -5.776 3.019 10.414 1.00 94.81 82 PRO A C 1
ATOM 629 O O . PRO A 1 82 ? -4.726 2.849 9.794 1.00 94.81 82 PRO A O 1
ATOM 632 N N . LEU A 1 83 ? -6.096 2.267 11.475 1.00 96.19 83 LEU A N 1
ATOM 633 C CA . LEU A 1 83 ? -5.225 1.206 11.996 1.00 96.19 83 LEU A CA 1
ATOM 634 C C . LEU A 1 83 ? -5.104 0.031 11.019 1.00 96.19 83 LEU A C 1
ATOM 636 O O . LEU A 1 83 ? -4.052 -0.604 10.956 1.00 96.19 83 LEU A O 1
ATOM 640 N N . TYR A 1 84 ? -6.132 -0.213 10.199 1.00 97.25 84 TYR A N 1
ATOM 641 C CA . TYR A 1 84 ? -6.056 -1.187 9.112 1.00 97.25 84 TYR A CA 1
ATOM 642 C C . TYR A 1 84 ? -4.990 -0.787 8.086 1.00 97.25 84 TYR A C 1
ATOM 644 O O . TYR A 1 84 ? -4.145 -1.601 7.710 1.00 97.25 84 TYR A O 1
ATOM 652 N N . TRP A 1 85 ? -4.993 0.476 7.652 1.00 97.19 85 TRP A N 1
ATOM 653 C CA . TRP A 1 85 ? -4.028 0.975 6.671 1.00 97.19 85 TRP A CA 1
ATOM 654 C C . TRP A 1 85 ? -2.605 0.979 7.218 1.00 97.19 85 TRP A C 1
ATOM 656 O O . TRP A 1 85 ? -1.684 0.577 6.509 1.00 97.19 85 TRP A O 1
ATOM 666 N N . LEU A 1 86 ? -2.427 1.354 8.487 1.00 96.75 86 LEU A N 1
ATOM 667 C CA . LEU A 1 86 ? -1.125 1.278 9.146 1.00 96.75 86 LEU A CA 1
ATOM 668 C C . LEU A 1 86 ? -0.604 -0.164 9.183 1.00 96.75 86 LEU A C 1
ATOM 670 O O . LEU A 1 86 ? 0.537 -0.416 8.797 1.00 96.75 86 LEU A O 1
ATOM 674 N N . ARG A 1 87 ? -1.455 -1.119 9.578 1.00 97.19 87 ARG A N 1
ATOM 675 C CA . ARG A 1 87 ? -1.092 -2.540 9.582 1.00 97.19 87 ARG A CA 1
ATOM 676 C C . ARG A 1 87 ? -0.777 -3.056 8.181 1.00 97.19 87 ARG A C 1
ATOM 678 O O . ARG A 1 87 ? 0.157 -3.828 8.011 1.00 97.19 87 ARG A O 1
ATOM 685 N N . THR A 1 88 ? -1.529 -2.607 7.181 1.00 96.88 88 THR A N 1
ATOM 686 C CA . THR A 1 88 ? -1.307 -2.955 5.773 1.00 96.88 88 THR A CA 1
ATOM 687 C C . THR A 1 88 ? 0.082 -2.509 5.301 1.00 96.88 88 THR A C 1
ATOM 689 O O . THR A 1 88 ? 0.755 -3.274 4.618 1.00 96.88 88 THR A O 1
ATOM 692 N N . ILE A 1 89 ? 0.544 -1.317 5.697 1.00 97.12 89 ILE A N 1
ATOM 693 C CA . ILE A 1 89 ? 1.888 -0.811 5.365 1.00 97.12 89 ILE A CA 1
ATOM 694 C C . ILE A 1 89 ? 2.979 -1.629 6.077 1.00 97.12 89 ILE A C 1
ATOM 696 O O . ILE A 1 89 ? 3.865 -2.145 5.403 1.00 97.12 89 ILE A O 1
ATOM 700 N N . ASP A 1 90 ? 2.875 -1.839 7.397 1.00 96.25 90 ASP A N 1
ATOM 701 C CA . ASP A 1 90 ? 3.846 -2.659 8.157 1.00 96.25 90 ASP A CA 1
ATOM 702 C C . ASP A 1 90 ? 3.943 -4.093 7.616 1.00 96.25 90 ASP A C 1
ATOM 704 O O . ASP A 1 90 ? 5.023 -4.677 7.540 1.00 96.25 90 ASP A O 1
ATOM 708 N N . CYS A 1 91 ? 2.819 -4.675 7.202 1.00 96.00 91 CYS A N 1
ATOM 709 C CA . CYS A 1 91 ? 2.814 -6.009 6.622 1.00 96.00 91 CYS A CA 1
ATOM 710 C C . CYS A 1 91 ? 3.381 -6.059 5.198 1.00 96.00 91 CYS A C 1
ATOM 712 O O . CYS A 1 91 ? 3.927 -7.094 4.819 1.00 96.00 91 CYS A O 1
ATOM 714 N N . ALA A 1 92 ? 3.290 -4.978 4.418 1.00 96.31 92 ALA A N 1
ATOM 715 C CA . ALA A 1 92 ? 3.884 -4.905 3.083 1.00 96.31 92 ALA A CA 1
ATOM 716 C C . ALA A 1 92 ? 5.412 -4.972 3.138 1.00 96.31 92 ALA A C 1
ATOM 718 O O . ALA A 1 92 ? 6.012 -5.733 2.381 1.00 96.31 92 ALA A O 1
ATOM 719 N N . ASP A 1 93 ? 6.014 -4.245 4.083 1.00 94.75 93 ASP A N 1
ATOM 720 C CA . ASP A 1 93 ? 7.470 -4.165 4.281 1.00 94.75 93 ASP A CA 1
ATOM 721 C C . ASP A 1 93 ? 8.094 -5.514 4.692 1.00 94.75 93 ASP A C 1
ATOM 723 O O . ASP A 1 93 ? 9.308 -5.706 4.639 1.00 94.75 93 ASP A O 1
ATOM 727 N N . ARG A 1 94 ? 7.267 -6.484 5.102 1.00 94.06 94 ARG A N 1
ATOM 728 C CA . ARG A 1 94 ? 7.697 -7.842 5.470 1.00 94.06 94 ARG A CA 1
ATOM 729 C C . ARG A 1 94 ? 7.683 -8.818 4.294 1.00 94.06 94 ARG A C 1
ATOM 731 O O . ARG A 1 94 ? 8.194 -9.930 4.434 1.00 94.06 94 ARG A O 1
ATOM 738 N N . LEU A 1 95 ? 7.081 -8.454 3.160 1.00 94.44 95 LEU A N 1
ATOM 739 C CA . LEU A 1 95 ? 6.957 -9.340 2.004 1.00 94.44 95 LEU A CA 1
ATOM 740 C C . LEU A 1 95 ? 8.212 -9.315 1.136 1.00 94.44 95 LEU A C 1
ATOM 742 O O . LEU A 1 95 ? 8.779 -8.269 0.834 1.00 94.44 95 LEU A O 1
ATOM 746 N N . MET A 1 96 ? 8.587 -10.480 0.605 1.00 95.81 96 MET A N 1
ATOM 747 C CA . MET A 1 96 ? 9.563 -10.510 -0.480 1.00 95.81 96 MET A CA 1
ATOM 748 C C . MET A 1 96 ? 8.980 -9.835 -1.734 1.00 95.81 96 MET A C 1
ATOM 750 O O . MET A 1 96 ? 7.789 -9.995 -2.019 1.00 95.81 96 MET A O 1
ATOM 754 N N . PRO A 1 97 ? 9.806 -9.200 -2.589 1.00 96.38 97 PRO A N 1
ATOM 755 C CA . PRO A 1 97 ? 9.327 -8.528 -3.799 1.00 96.38 97 PRO A CA 1
ATOM 756 C C . PRO A 1 97 ? 8.468 -9.397 -4.731 1.00 96.38 97 PRO A C 1
ATOM 758 O O . PRO A 1 97 ? 7.587 -8.887 -5.421 1.00 96.38 97 PRO A O 1
ATOM 761 N N . VAL A 1 98 ? 8.719 -10.709 -4.777 1.00 96.44 98 VAL A N 1
ATOM 762 C CA . VAL A 1 98 ? 7.925 -11.654 -5.580 1.00 96.44 98 VAL A CA 1
ATOM 763 C C . VAL A 1 98 ? 6.536 -11.869 -4.976 1.00 96.44 98 VAL A C 1
ATOM 765 O O . VAL A 1 98 ? 5.556 -11.852 -5.715 1.00 96.44 98 VAL A O 1
ATOM 768 N N . GLN A 1 99 ? 6.447 -12.020 -3.652 1.00 95.38 99 GLN A N 1
ATOM 769 C CA . GLN A 1 99 ? 5.177 -12.178 -2.936 1.00 95.38 99 GLN A CA 1
ATOM 770 C C . GLN A 1 99 ? 4.338 -10.911 -3.055 1.00 95.38 99 GLN A C 1
ATOM 772 O O . GLN A 1 99 ? 3.193 -10.974 -3.480 1.00 95.38 99 GLN A O 1
ATOM 777 N N . SER A 1 100 ? 4.946 -9.752 -2.800 1.00 95.38 100 SER A N 1
ATOM 778 C CA . SER A 1 100 ? 4.266 -8.468 -2.946 1.00 95.38 100 SER A CA 1
ATOM 779 C C . SER A 1 100 ? 3.703 -8.272 -4.364 1.00 95.38 100 SER A C 1
ATOM 781 O O . SER A 1 100 ? 2.549 -7.880 -4.535 1.00 95.38 100 SER A O 1
ATOM 783 N N . ARG A 1 101 ? 4.468 -8.621 -5.410 1.00 95.69 101 ARG A N 1
ATOM 784 C CA . ARG A 1 101 ? 3.960 -8.588 -6.791 1.00 95.69 101 ARG A CA 1
ATOM 785 C C . ARG A 1 101 ? 2.814 -9.568 -7.034 1.00 95.69 101 ARG A C 1
ATOM 787 O O . ARG A 1 101 ? 1.945 -9.255 -7.845 1.00 95.69 101 AR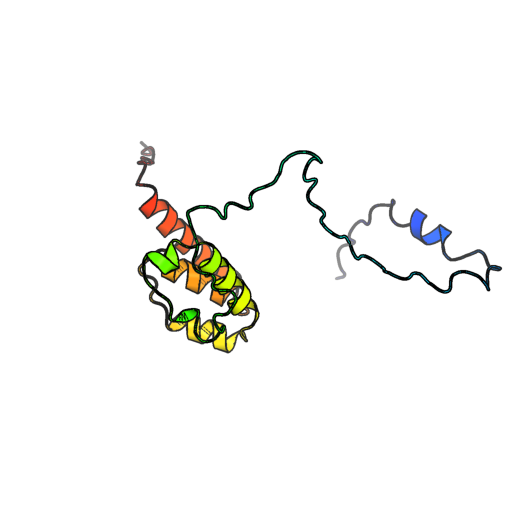G A O 1
ATOM 794 N N . ALA A 1 102 ? 2.828 -10.742 -6.407 1.00 94.88 102 ALA A N 1
ATOM 795 C CA . ALA A 1 102 ? 1.745 -11.715 -6.523 1.00 94.88 102 ALA A CA 1
ATOM 796 C C . ALA A 1 102 ? 0.458 -11.178 -5.880 1.00 94.88 102 ALA A C 1
ATOM 798 O O . ALA A 1 102 ? -0.562 -11.109 -6.564 1.00 94.88 102 ALA A O 1
ATOM 799 N N . GLU A 1 103 ? 0.540 -10.681 -4.644 1.00 93.94 103 GLU A N 1
ATOM 800 C CA . GLU A 1 103 ? -0.583 -10.036 -3.948 1.00 93.94 103 GLU A CA 1
ATOM 801 C C . GLU A 1 103 ? -1.113 -8.834 -4.739 1.00 93.94 103 GLU A C 1
ATOM 803 O O . GLU A 1 103 ? -2.311 -8.695 -4.972 1.00 93.94 103 GLU A O 1
ATOM 808 N N . ALA A 1 104 ? -0.214 -7.995 -5.263 1.00 94.75 104 ALA A N 1
ATOM 809 C CA . ALA A 1 104 ? -0.589 -6.820 -6.040 1.00 94.75 104 ALA A CA 1
ATOM 810 C C . ALA A 1 104 ? -1.381 -7.191 -7.302 1.00 94.75 104 ALA A C 1
ATOM 812 O O . ALA A 1 104 ? -2.286 -6.454 -7.691 1.00 94.75 104 ALA A O 1
ATOM 813 N N . ARG A 1 105 ? -1.047 -8.316 -7.952 1.00 94.62 105 ARG A N 1
ATOM 814 C CA . ARG A 1 105 ? -1.749 -8.824 -9.145 1.00 94.62 105 ARG A CA 1
ATOM 815 C C . ARG A 1 105 ? -3.129 -9.391 -8.829 1.00 94.62 105 ARG A C 1
ATOM 817 O O . ARG A 1 105 ? -3.973 -9.359 -9.716 1.00 94.62 105 ARG A O 1
ATOM 824 N N . ALA A 1 106 ? -3.348 -9.888 -7.613 1.00 92.38 106 ALA A N 1
ATOM 825 C CA . ALA A 1 106 ? -4.648 -10.390 -7.177 1.00 92.38 106 ALA A CA 1
ATOM 826 C C . ALA A 1 106 ? -5.670 -9.261 -6.935 1.00 92.38 106 ALA A C 1
ATOM 828 O O . ALA A 1 106 ? -6.873 -9.513 -6.904 1.00 92.38 106 ALA A O 1
ATOM 829 N N . LEU A 1 107 ? -5.209 -8.015 -6.786 1.00 91.75 107 LEU A N 1
ATOM 830 C CA . LEU A 1 107 ? -6.069 -6.847 -6.614 1.00 91.75 107 LEU A CA 1
ATOM 831 C C . LEU A 1 107 ? -6.571 -6.309 -7.958 1.00 91.75 107 LEU A C 1
ATOM 833 O O . LEU A 1 107 ? -5.790 -6.056 -8.881 1.00 91.75 107 LEU A O 1
ATOM 837 N N . THR A 1 108 ? -7.876 -6.061 -8.031 1.00 87.94 108 THR A N 1
ATOM 838 C CA . THR A 1 108 ? -8.491 -5.263 -9.094 1.00 87.94 108 THR A CA 1
ATOM 839 C C . THR A 1 108 ? -8.115 -3.794 -8.922 1.00 87.94 108 THR A C 1
ATOM 841 O O . THR A 1 108 ? -7.889 -3.342 -7.810 1.00 87.94 108 THR A O 1
ATOM 844 N N . ASP A 1 109 ? -8.018 -3.025 -10.004 1.00 79.06 109 ASP A N 1
ATOM 845 C CA . ASP A 1 109 ? -7.634 -1.604 -9.934 1.00 79.06 109 ASP A CA 1
ATOM 846 C C . ASP A 1 109 ? -8.824 -0.689 -10.262 1.00 79.06 109 ASP A C 1
ATOM 848 O O . ASP A 1 109 ? -8.744 0.234 -11.071 1.00 79.06 109 ASP A O 1
ATOM 852 N N . ASP A 1 110 ? -9.974 -1.055 -9.701 1.00 87.56 110 ASP A N 1
ATOM 853 C CA . ASP A 1 110 ? -11.310 -0.533 -9.996 1.00 87.56 110 ASP A CA 1
ATOM 854 C C . ASP A 1 110 ? -11.734 0.604 -9.058 1.00 87.56 110 ASP A C 1
ATOM 856 O O . ASP A 1 110 ? -12.574 1.429 -9.414 1.00 87.56 110 ASP A O 1
ATOM 860 N N . ASN A 1 111 ? -11.139 0.667 -7.869 1.00 91.50 111 ASN A N 1
ATOM 861 C CA . ASN A 1 111 ? -11.468 1.648 -6.847 1.00 91.50 111 ASN A CA 1
ATOM 862 C C . ASN A 1 111 ? -10.220 2.164 -6.125 1.00 91.50 111 ASN A C 1
ATOM 864 O O . ASN A 1 111 ? -9.123 1.606 -6.218 1.00 91.50 111 ASN A O 1
ATOM 868 N N . TRP A 1 112 ? -10.417 3.246 -5.371 1.00 93.50 112 TRP A N 1
ATOM 869 C CA . TRP A 1 112 ? -9.350 3.911 -4.635 1.00 93.50 112 TRP A CA 1
ATOM 870 C C . TRP A 1 112 ? -8.649 2.977 -3.638 1.00 93.50 112 TRP A C 1
ATOM 872 O O . TRP A 1 112 ? -7.422 2.966 -3.552 1.00 93.50 112 TRP A O 1
ATOM 882 N N . GLN A 1 113 ? -9.416 2.171 -2.906 1.00 94.62 113 GLN A N 1
ATOM 883 C CA . GLN A 1 113 ? -8.908 1.306 -1.846 1.00 94.62 113 GLN A CA 1
ATOM 884 C C . GLN A 1 113 ? -7.972 0.235 -2.410 1.00 94.62 113 GLN A C 1
ATOM 886 O O . GLN A 1 113 ? -6.873 0.036 -1.889 1.00 94.62 113 GLN A O 1
ATOM 891 N N . ASN A 1 114 ? -8.359 -0.421 -3.501 1.00 94.44 114 ASN A N 1
ATOM 892 C CA . ASN A 1 114 ? -7.527 -1.434 -4.133 1.00 94.44 114 ASN A CA 1
ATOM 893 C C . ASN A 1 114 ? -6.310 -0.830 -4.841 1.00 94.44 114 ASN A C 1
ATOM 895 O O . ASN A 1 114 ? -5.214 -1.383 -4.725 1.00 94.44 114 ASN A O 1
ATOM 899 N N . ALA A 1 115 ? -6.462 0.330 -5.489 1.00 94.94 115 ALA A N 1
ATOM 900 C CA . ALA A 1 115 ? -5.338 1.062 -6.067 1.00 94.94 115 ALA A CA 1
ATOM 901 C C . ALA A 1 115 ? -4.291 1.400 -4.995 1.00 94.94 115 ALA A C 1
ATOM 903 O O . ALA A 1 115 ? -3.090 1.196 -5.193 1.00 94.94 115 ALA A O 1
ATOM 904 N N . PHE A 1 116 ? -4.745 1.861 -3.826 1.00 95.31 116 PHE A N 1
ATOM 905 C CA . PHE A 1 116 ? -3.870 2.208 -2.714 1.00 95.31 116 PHE A CA 1
ATOM 906 C C . PHE A 1 116 ? -3.189 0.979 -2.097 1.00 95.31 116 PHE A C 1
ATOM 908 O O . PHE A 1 116 ? -1.966 0.987 -1.956 1.00 95.31 116 PHE A O 1
ATOM 915 N N . ARG A 1 117 ? -3.918 -0.120 -1.840 1.00 95.62 117 ARG A N 1
ATOM 916 C CA . ARG A 1 117 ? -3.323 -1.407 -1.414 1.00 95.62 117 ARG A CA 1
ATOM 917 C C . ARG A 1 117 ? -2.249 -1.890 -2.384 1.00 95.62 117 ARG A C 1
ATOM 919 O O . ARG A 1 117 ? -1.164 -2.289 -1.969 1.00 95.62 117 ARG A O 1
ATOM 926 N N . ARG A 1 118 ? -2.532 -1.821 -3.686 1.00 95.56 118 ARG A N 1
ATOM 927 C CA . ARG A 1 118 ? -1.583 -2.198 -4.735 1.00 95.56 118 ARG A CA 1
ATOM 928 C C . ARG A 1 118 ? -0.343 -1.306 -4.710 1.00 95.56 118 ARG A C 1
ATOM 930 O O . ARG A 1 118 ? 0.768 -1.808 -4.861 1.00 95.56 118 ARG A O 1
ATOM 937 N N . GLY A 1 119 ? -0.520 -0.002 -4.505 1.00 95.62 119 GLY A N 1
ATOM 938 C CA . GLY A 1 119 ? 0.583 0.943 -4.350 1.00 95.62 119 GLY A CA 1
ATOM 939 C C . GLY A 1 119 ? 1.466 0.635 -3.142 1.00 95.62 119 GLY A C 1
ATOM 940 O O . GLY A 1 119 ? 2.686 0.649 -3.284 1.00 95.62 119 GLY A O 1
ATOM 941 N N . ILE A 1 120 ? 0.859 0.297 -1.999 1.00 96.69 120 ILE A N 1
ATOM 942 C CA . ILE A 1 120 ? 1.561 -0.131 -0.780 1.00 96.69 120 ILE A CA 1
ATOM 943 C C . ILE A 1 120 ? 2.403 -1.378 -1.057 1.00 96.69 120 ILE A C 1
ATOM 945 O O . ILE A 1 120 ? 3.611 -1.349 -0.849 1.00 96.69 120 ILE A O 1
ATOM 949 N N . LEU A 1 121 ? 1.793 -2.438 -1.602 1.00 96.12 121 LEU A N 1
ATOM 950 C CA . LEU A 1 121 ? 2.502 -3.672 -1.948 1.00 96.12 121 LEU A CA 1
ATOM 951 C C . LEU A 1 121 ? 3.705 -3.364 -2.850 1.00 96.12 121 LEU A C 1
ATOM 953 O O . LEU A 1 121 ? 4.845 -3.721 -2.549 1.00 96.12 121 LEU A O 1
ATOM 957 N N . LEU A 1 122 ? 3.479 -2.635 -3.940 1.00 96.38 122 LEU A N 1
ATOM 958 C CA . LEU A 1 122 ? 4.508 -2.386 -4.944 1.00 96.38 122 LEU A CA 1
ATOM 959 C C . LEU A 1 122 ? 5.603 -1.399 -4.505 1.00 96.38 122 LEU A C 1
ATOM 961 O O . LEU A 1 122 ? 6.632 -1.328 -5.180 1.00 96.38 122 LEU A O 1
ATOM 965 N N . ALA A 1 123 ? 5.429 -0.665 -3.403 1.00 94.50 123 ALA A N 1
ATOM 966 C CA . ALA A 1 123 ? 6.373 0.359 -2.960 1.00 94.50 123 ALA A CA 1
ATOM 967 C C . ALA A 1 123 ? 7.783 -0.198 -2.693 1.00 94.50 123 ALA A C 1
ATOM 969 O O . ALA A 1 123 ? 8.759 0.438 -3.116 1.00 94.50 123 ALA A O 1
ATOM 970 N N . ASP A 1 124 ? 7.864 -1.389 -2.086 1.00 87.50 124 ASP A N 1
ATOM 971 C CA . ASP A 1 124 ? 9.115 -2.108 -1.792 1.00 87.50 124 ASP A CA 1
ATOM 972 C C . ASP A 1 124 ? 9.355 -3.325 -2.710 1.00 87.50 124 ASP A C 1
ATOM 974 O O . ASP A 1 124 ? 10.349 -4.049 -2.639 1.00 87.50 124 ASP A O 1
ATOM 978 N N . ALA A 1 125 ? 8.486 -3.532 -3.699 1.00 94.94 125 ALA A N 1
ATOM 979 C CA . ALA A 1 125 ? 8.584 -4.677 -4.593 1.00 94.94 125 ALA A CA 1
ATOM 980 C C . ALA A 1 125 ? 9.683 -4.539 -5.662 1.00 94.94 125 ALA A C 1
ATOM 982 O O . ALA A 1 125 ? 9.561 -5.142 -6.719 1.00 94.94 125 ALA A O 1
ATOM 983 N N . LYS A 1 126 ? 10.759 -3.765 -5.466 1.00 94.19 126 LYS A N 1
ATOM 984 C CA . LYS A 1 126 ? 11.794 -3.509 -6.497 1.00 94.19 126 LYS A CA 1
ATOM 985 C C . LYS A 1 126 ? 11.192 -3.059 -7.840 1.00 94.19 126 LYS A C 1
ATOM 987 O O . LYS A 1 126 ? 11.470 -3.654 -8.885 1.00 94.19 126 LYS A O 1
ATOM 992 N N . ILE A 1 127 ? 10.294 -2.077 -7.807 1.00 95.62 127 ILE A N 1
ATOM 993 C CA . ILE A 1 127 ? 9.698 -1.494 -9.016 1.00 95.62 127 ILE A CA 1
ATOM 994 C C . ILE A 1 127 ? 10.631 -0.477 -9.676 1.00 95.62 127 ILE A C 1
ATOM 996 O O . ILE A 1 127 ? 11.466 0.159 -9.033 1.00 95.62 127 ILE A O 1
ATOM 1000 N N . THR A 1 128 ? 10.453 -0.296 -10.975 1.00 96.69 128 THR A N 1
ATOM 1001 C CA . THR A 1 128 ? 11.160 0.692 -11.785 1.00 96.69 128 THR A CA 1
ATOM 1002 C C . THR A 1 128 ? 10.563 2.101 -11.600 1.00 96.69 128 THR A C 1
ATOM 1004 O O . THR A 1 128 ? 9.387 2.255 -11.252 1.00 96.69 128 THR A O 1
ATOM 1007 N N . PRO A 1 129 ? 11.329 3.177 -11.866 1.00 97.31 129 PRO A N 1
ATOM 1008 C CA . PRO A 1 129 ? 10.802 4.544 -11.847 1.00 97.31 129 PRO A CA 1
ATOM 1009 C C . PRO A 1 129 ? 9.545 4.797 -12.711 1.00 97.31 129 PRO A C 1
ATOM 1011 O O . PRO A 1 129 ? 8.655 5.516 -12.250 1.00 97.31 129 PRO A O 1
ATOM 1014 N N . PRO A 1 130 ? 9.407 4.272 -13.951 1.00 97.75 130 PRO A N 1
ATOM 1015 C CA . PRO A 1 130 ? 8.156 4.403 -14.700 1.00 97.75 130 PRO A CA 1
ATOM 1016 C C . PRO A 1 130 ? 6.975 3.681 -14.034 1.00 97.75 130 PRO A C 1
ATOM 1018 O O . PRO A 1 130 ? 5.897 4.265 -13.971 1.00 97.75 130 PRO A O 1
ATOM 1021 N N . GLU A 1 131 ? 7.167 2.485 -13.467 1.00 96.06 131 GLU A N 1
ATOM 1022 C CA . GLU A 1 131 ? 6.103 1.781 -12.729 1.00 96.06 131 GLU A CA 1
ATOM 1023 C C . GLU A 1 131 ? 5.626 2.592 -11.517 1.00 96.06 131 GLU A C 1
ATOM 1025 O O . GLU A 1 131 ? 4.424 2.771 -11.326 1.00 96.06 131 GLU A O 1
ATOM 1030 N N . ARG A 1 132 ? 6.557 3.164 -10.740 1.00 96.75 132 ARG A N 1
ATOM 1031 C CA . ARG A 1 132 ? 6.223 4.026 -9.593 1.00 96.75 132 ARG A CA 1
ATOM 1032 C C . ARG A 1 132 ? 5.374 5.225 -10.012 1.00 96.75 132 ARG A C 1
ATOM 1034 O O . ARG A 1 132 ? 4.389 5.541 -9.349 1.00 96.75 132 ARG A O 1
ATOM 1041 N N . ARG A 1 133 ? 5.736 5.878 -11.121 1.00 97.56 133 ARG A N 1
ATOM 1042 C CA . ARG A 1 133 ? 4.965 7.006 -11.667 1.00 97.56 133 ARG A CA 1
ATOM 1043 C C . ARG A 1 133 ? 3.561 6.576 -12.075 1.00 97.56 133 ARG A C 1
ATOM 1045 O O . ARG A 1 133 ? 2.614 7.253 -11.700 1.00 97.56 133 ARG A O 1
ATOM 1052 N N . ALA A 1 134 ? 3.418 5.442 -12.761 1.00 95.38 134 ALA A N 1
ATOM 1053 C CA . ALA A 1 134 ? 2.110 4.927 -13.162 1.00 95.38 134 ALA A CA 1
ATOM 1054 C C . ALA A 1 134 ? 1.188 4.675 -11.956 1.00 95.38 134 ALA A C 1
ATOM 1056 O O . ALA A 1 134 ? 0.018 5.055 -11.994 1.00 95.38 134 ALA A O 1
ATOM 1057 N N . ILE A 1 135 ? 1.728 4.108 -10.870 1.00 95.12 135 ILE A N 1
ATOM 1058 C CA . ILE A 1 135 ? 0.996 3.905 -9.612 1.00 95.12 135 ILE A CA 1
ATOM 1059 C C . ILE A 1 135 ? 0.521 5.252 -9.057 1.00 95.12 135 ILE A C 1
ATOM 1061 O O . ILE A 1 135 ? -0.678 5.447 -8.884 1.00 95.12 135 ILE A O 1
ATOM 1065 N N . VAL A 1 136 ? 1.427 6.212 -8.843 1.00 95.50 136 VAL A N 1
ATOM 1066 C CA . VAL A 1 136 ? 1.074 7.530 -8.281 1.00 95.50 136 VAL A CA 1
ATOM 1067 C C . VAL A 1 136 ? 0.065 8.271 -9.164 1.00 95.50 136 VAL A C 1
ATOM 1069 O O . VAL A 1 136 ? -0.914 8.811 -8.659 1.00 95.50 136 VAL A O 1
ATOM 1072 N N . THR A 1 137 ? 0.242 8.258 -10.488 1.00 95.88 137 THR A N 1
ATOM 1073 C CA . THR A 1 137 ? -0.700 8.885 -11.427 1.00 95.88 137 THR A CA 1
ATOM 1074 C C . THR A 1 137 ? -2.100 8.286 -11.319 1.00 9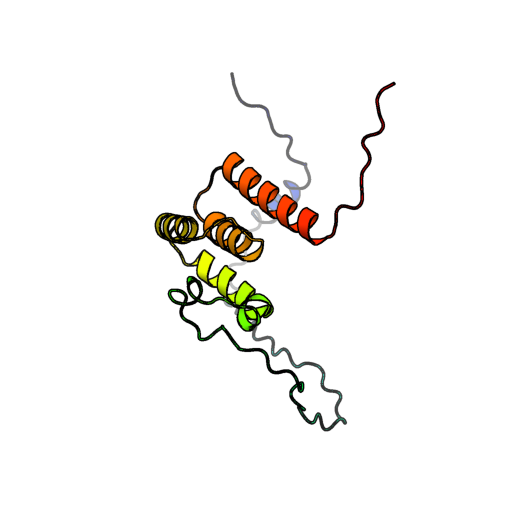5.88 137 THR A C 1
ATOM 1076 O O . THR A 1 137 ? -3.083 9.028 -11.372 1.00 95.88 137 THR A O 1
ATOM 1079 N N . ARG A 1 138 ? -2.205 6.965 -11.144 1.00 93.56 138 ARG A N 1
ATOM 1080 C CA . ARG A 1 138 ? -3.490 6.294 -10.934 1.00 93.56 138 ARG A CA 1
ATOM 1081 C C . ARG A 1 138 ? -4.115 6.682 -9.597 1.00 93.56 138 ARG A C 1
ATOM 1083 O O . ARG A 1 138 ? -5.304 6.991 -9.562 1.00 93.56 138 ARG A O 1
ATOM 1090 N N . LEU A 1 139 ? -3.319 6.748 -8.531 1.00 94.31 139 LEU A N 1
ATOM 1091 C CA . LEU A 1 139 ? -3.804 7.187 -7.224 1.00 94.31 139 LEU A CA 1
ATOM 1092 C C . LEU A 1 139 ? -4.382 8.615 -7.278 1.00 94.31 139 LEU A C 1
ATOM 1094 O O . LEU A 1 139 ? -5.482 8.875 -6.791 1.00 94.31 139 LEU A O 1
ATOM 1098 N N . GLU A 1 140 ? -3.684 9.524 -7.958 1.00 94.19 140 GLU A N 1
ATOM 1099 C CA . GLU A 1 140 ? -4.144 10.899 -8.177 1.00 94.19 140 GLU A CA 1
ATOM 1100 C C . GLU A 1 140 ? -5.423 10.979 -9.022 1.00 94.19 140 GLU A C 1
ATOM 1102 O O . GLU A 1 140 ? -6.238 11.881 -8.826 1.00 94.19 140 GLU A O 1
ATOM 1107 N N . ALA A 1 141 ? -5.619 10.058 -9.969 1.00 93.94 141 ALA A N 1
ATOM 1108 C CA . ALA A 1 141 ? -6.841 10.006 -10.767 1.00 93.94 141 ALA A CA 1
ATOM 1109 C C . ALA A 1 141 ? -8.062 9.664 -9.899 1.00 93.94 141 ALA A C 1
ATOM 1111 O O . ALA A 1 141 ? -9.078 10.353 -9.990 1.00 93.94 141 ALA A O 1
ATOM 1112 N N . PHE A 1 142 ? -7.944 8.673 -9.010 1.00 93.31 142 PHE A N 1
ATOM 1113 C CA . PHE A 1 142 ? -9.008 8.327 -8.062 1.00 93.31 142 PHE A CA 1
ATOM 1114 C C . PHE A 1 142 ? -9.294 9.453 -7.073 1.00 93.31 142 PHE A C 1
ATOM 1116 O O . PHE A 1 142 ? -10.455 9.784 -6.836 1.00 93.31 142 PHE A O 1
ATOM 1123 N N . LYS A 1 143 ? -8.247 10.093 -6.538 1.00 89.62 143 LYS A N 1
ATOM 1124 C CA . LYS A 1 143 ? -8.400 11.269 -5.675 1.00 89.62 143 LYS A CA 1
ATOM 1125 C C . LYS A 1 143 ? -9.206 12.363 -6.377 1.00 89.62 143 LYS A C 1
ATOM 1127 O O . LYS A 1 143 ? -10.199 12.821 -5.823 1.00 89.62 143 LYS A O 1
ATOM 1132 N N . ARG A 1 144 ? -8.827 12.724 -7.610 1.00 91.75 144 ARG A N 1
ATOM 1133 C CA . ARG A 1 144 ? -9.527 13.738 -8.416 1.00 91.75 144 ARG A CA 1
ATOM 1134 C C . ARG A 1 144 ? -10.978 13.368 -8.717 1.00 91.75 144 ARG A C 1
ATOM 1136 O O . ARG A 1 144 ? -11.841 14.235 -8.630 1.00 91.75 144 ARG A O 1
ATOM 1143 N N . ALA A 1 145 ? -11.247 12.108 -9.059 1.00 88.56 145 ALA A N 1
ATOM 1144 C CA . ALA A 1 145 ? -12.604 11.633 -9.324 1.00 88.56 145 ALA A CA 1
ATOM 1145 C C . ALA A 1 145 ? -13.507 11.752 -8.083 1.00 88.56 145 ALA A C 1
ATOM 1147 O O . ALA A 1 145 ? -14.651 12.185 -8.197 1.00 88.56 145 ALA A O 1
ATOM 1148 N N . ASN A 1 146 ? -12.974 11.443 -6.897 1.00 78.31 146 ASN A N 1
ATOM 1149 C CA . ASN A 1 146 ? -13.721 11.485 -5.639 1.00 78.31 146 ASN A CA 1
ATOM 1150 C C . ASN A 1 146 ? -13.909 12.903 -5.077 1.00 78.31 146 ASN A C 1
ATOM 1152 O O . ASN A 1 146 ? -14.896 13.159 -4.396 1.00 78.31 146 ASN A O 1
ATOM 1156 N N . THR A 1 147 ? -12.999 13.842 -5.358 1.00 76.50 147 THR A N 1
ATOM 1157 C CA . THR A 1 147 ? -13.119 15.242 -4.904 1.00 76.50 147 THR A CA 1
ATOM 1158 C C . THR A 1 147 ? -14.074 16.090 -5.750 1.00 76.50 147 THR A C 1
ATOM 1160 O O . THR A 1 147 ? -14.197 17.289 -5.512 1.00 76.50 147 THR A O 1
ATOM 1163 N N . GLY A 1 148 ? -14.757 15.484 -6.726 1.00 55.81 148 GLY A N 1
ATOM 1164 C CA . GLY A 1 148 ? -15.598 16.184 -7.684 1.00 55.81 148 GLY A CA 1
ATOM 1165 C C . GLY A 1 148 ? -14.761 16.880 -8.752 1.00 55.81 148 GLY A C 1
ATOM 1166 O O . GLY A 1 148 ? -13.758 17.542 -8.479 1.00 55.81 148 GLY A O 1
ATOM 1167 N N . SER A 1 149 ? -15.193 16.748 -10.001 1.00 55.19 149 SER A N 1
ATOM 1168 C CA . SER A 1 149 ? -14.762 17.614 -11.087 1.00 55.19 149 SER A CA 1
ATOM 1169 C C . SER A 1 149 ? -15.145 19.066 -10.766 1.00 55.19 149 SER A C 1
ATOM 1171 O O . SER A 1 149 ? -16.175 19.568 -11.211 1.00 55.19 149 SER A O 1
ATOM 1173 N N . GLY A 1 150 ? -14.310 19.770 -10.007 1.00 47.09 150 GLY A N 1
ATOM 1174 C CA . GLY A 1 150 ? -14.200 21.211 -10.147 1.00 47.09 150 GLY A CA 1
ATOM 1175 C C . GLY A 1 150 ? -13.690 21.455 -11.559 1.00 47.09 150 GLY A C 1
ATOM 1176 O O . GLY A 1 150 ? -12.527 21.198 -11.855 1.00 47.09 150 GLY A O 1
ATOM 1177 N N . THR A 1 151 ? -14.590 21.838 -12.455 1.00 51.69 151 THR A N 1
ATOM 1178 C CA . THR A 1 151 ? -14.326 22.142 -13.858 1.00 51.69 151 THR A CA 1
ATOM 1179 C 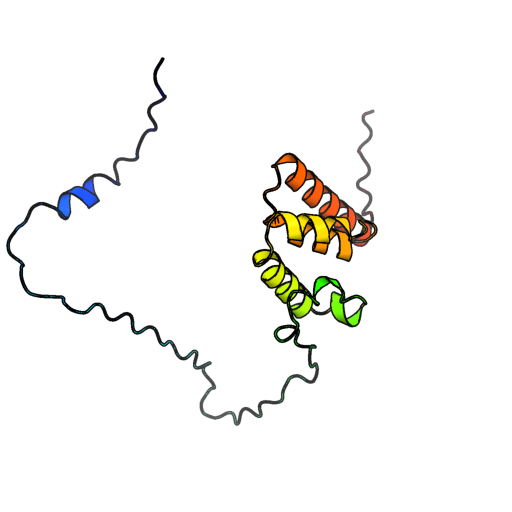C . THR A 1 151 ? -13.144 23.102 -14.004 1.00 51.69 151 THR A C 1
ATOM 1181 O O . THR A 1 151 ? -13.318 24.319 -13.971 1.00 51.69 151 THR A O 1
ATOM 1184 N N . ALA A 1 152 ? -11.941 22.582 -14.240 1.00 45.50 152 ALA A N 1
ATOM 1185 C CA . ALA A 1 152 ? -10.899 23.347 -14.904 1.00 45.50 152 ALA A CA 1
ATOM 1186 C C . ALA A 1 152 ? -11.235 23.331 -16.397 1.00 45.50 152 ALA A C 1
ATOM 1188 O O . ALA A 1 152 ? -10.796 22.469 -17.157 1.00 45.50 152 ALA A O 1
ATOM 1189 N N . ARG A 1 153 ? -12.108 24.262 -16.793 1.00 41.16 153 ARG A N 1
ATOM 1190 C CA . ARG A 1 153 ? -12.283 24.669 -18.185 1.00 41.16 153 ARG A CA 1
ATOM 1191 C C . ARG A 1 153 ? -10.891 25.012 -18.716 1.00 41.16 153 ARG A C 1
ATOM 1193 O O . ARG A 1 153 ? -10.295 25.986 -18.267 1.00 41.16 153 ARG A O 1
ATOM 1200 N N . LEU A 1 154 ? -10.375 24.191 -19.630 1.00 44.91 154 LEU A N 1
ATOM 1201 C CA . LEU A 1 154 ? -9.276 24.581 -20.508 1.00 44.91 154 LEU A CA 1
ATOM 1202 C C . LEU A 1 154 ? -9.649 25.953 -21.096 1.00 44.91 154 LEU A C 1
ATOM 1204 O O . LEU A 1 154 ? -10.725 26.050 -21.696 1.00 44.91 154 LEU A O 1
ATOM 1208 N N . PRO A 1 155 ? -8.861 27.027 -20.905 1.00 43.88 155 PRO A N 1
ATOM 1209 C CA . PRO A 1 155 ? -9.072 28.214 -21.706 1.00 43.88 155 PRO A CA 1
ATOM 1210 C C . PRO A 1 155 ? -8.792 27.816 -23.155 1.00 43.88 155 PRO A C 1
ATOM 1212 O O . PRO A 1 155 ? -7.693 27.378 -23.496 1.00 43.88 155 PRO A O 1
ATOM 1215 N N . ASN A 1 156 ? -9.842 27.894 -23.971 1.00 39.94 156 ASN A N 1
ATOM 1216 C CA . ASN A 1 156 ? -9.761 27.781 -25.415 1.00 39.94 156 ASN A CA 1
ATOM 1217 C C . ASN A 1 156 ? -8.647 28.705 -25.916 1.00 39.94 156 ASN A C 1
ATOM 1219 O O . ASN A 1 156 ? -8.661 29.901 -25.627 1.00 39.94 156 ASN A O 1
ATOM 1223 N N . LEU A 1 157 ? -7.711 28.138 -26.671 1.00 43.19 157 LEU A N 1
ATOM 1224 C CA . LEU A 1 157 ? -6.898 28.898 -27.607 1.00 43.19 157 LEU A CA 1
ATOM 1225 C C . LEU A 1 157 ? -7.830 29.299 -28.755 1.00 43.19 157 LEU A C 1
ATOM 1227 O O . LEU A 1 157 ? -8.208 28.453 -29.567 1.00 43.19 157 LEU A O 1
ATOM 1231 N N . ALA A 1 158 ? -8.244 30.562 -28.743 1.00 40.44 158 ALA A N 1
ATOM 1232 C CA . ALA A 1 158 ? -8.756 31.290 -29.895 1.00 40.44 158 ALA A CA 1
ATOM 1233 C C . ALA A 1 158 ? -7.739 32.382 -30.236 1.00 40.44 158 ALA A C 1
ATOM 1235 O O . ALA A 1 158 ? -7.194 32.974 -29.273 1.00 40.44 158 ALA A O 1
#

Foldseek 3Di:
DDDDDDDDDPPPVVVVVPPPDDDDDDDDDDDPPPPPPDDPPPCPPPPDPPPPPPPPDDQDACVPPDLVCLLVDDDDSQQVGVNSVVSLLVSLVVDALVVLVVSLVVFDLPALSNLVSSLSNNVPSPDDPVVNVVSVVSNVVRVCVVVDPPDPPDPDDD